Protein AF-A0A6H0SK69-F1 (afdb_monomer)

pLDDT: mean 85.46, std 12.21, range [53.72, 97.19]

Solvent-accessible surface area (backbone atoms only — not comparable to full-atom values): 6928 Å² total; per-residue (Å²): 58,22,26,26,61,57,66,35,79,43,69,40,87,84,80,68,46,77,41,83,37,80,48,98,67,70,80,44,39,30,32,30,91,70,69,77,83,56,57,90,86,52,78,73,81,70,56,66,47,73,42,80,49,95,89,42,62,50,62,27,67,64,66,48,64,25,23,27,42,43,57,44,76,57,55,72,85,43,92,42,38,32,65,59,22,40,53,50,51,51,57,50,52,52,51,51,56,51,52,52,52,53,51,51,52,51,52,55,53,60,71,69,61,72,81,81,82,128

Radius of gyration: 21.08 Å; Cα contacts (8 Å, |Δi|>4): 158; chains: 1; bounding box: 44×43×73 Å

Structure (mmCIF, N/CA/C/O backbone):
data_AF-A0A6H0SK69-F1
#
_entry.id   AF-A0A6H0SK69-F1
#
loop_
_atom_site.group_PDB
_atom_site.id
_atom_site.type_symbol
_atom_site.label_atom_id
_atom_site.label_alt_id
_atom_site.label_comp_id
_atom_site.label_asym_id
_atom_site.label_entity_id
_atom_site.label_seq_id
_atom_site.pdbx_PDB_ins_code
_atom_site.Cartn_x
_atom_site.Cartn_y
_atom_site.Cartn_z
_atom_site.occupancy
_atom_site.B_iso_or_equiv
_atom_site.auth_seq_id
_atom_site.auth_comp_id
_atom_site.auth_asym_id
_atom_site.auth_atom_id
_atom_site.pdbx_PDB_model_num
ATOM 1 N N . MET A 1 1 ? -5.569 3.718 1.756 1.00 86.00 1 MET A N 1
ATOM 2 C CA . MET A 1 1 ? -5.348 3.432 0.313 1.00 86.00 1 MET A CA 1
ATOM 3 C C . MET A 1 1 ? -4.747 2.044 0.131 1.00 86.00 1 MET A C 1
ATOM 5 O O . MET A 1 1 ? -4.284 1.476 1.118 1.00 86.00 1 MET A O 1
ATOM 9 N N . SER A 1 2 ? -4.764 1.514 -1.095 1.00 91.81 2 SER A N 1
ATO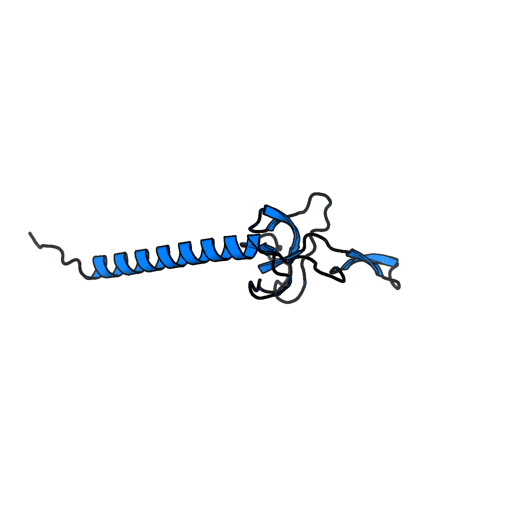M 10 C CA . SER A 1 2 ? -4.113 0.250 -1.472 1.00 91.81 2 SER A CA 1
ATOM 11 C C . SER A 1 2 ? -2.655 0.444 -1.897 1.00 91.81 2 SER A C 1
ATOM 13 O O . SER A 1 2 ? -2.293 1.482 -2.447 1.00 91.81 2 SER A O 1
ATOM 15 N N . ALA A 1 3 ? -1.813 -0.564 -1.681 1.00 94.00 3 ALA A N 1
ATOM 16 C CA . ALA A 1 3 ? -0.391 -0.520 -2.007 1.00 94.00 3 ALA A CA 1
ATOM 17 C C . ALA A 1 3 ? 0.197 -1.894 -2.350 1.00 94.00 3 ALA A C 1
ATOM 19 O O . ALA A 1 3 ? -0.300 -2.925 -1.894 1.00 94.00 3 ALA A O 1
ATOM 20 N N . LEU A 1 4 ? 1.306 -1.891 -3.097 1.00 95.38 4 LEU A N 1
ATOM 21 C CA . LEU A 1 4 ? 2.070 -3.085 -3.467 1.00 95.38 4 LEU A CA 1
ATOM 22 C C . LEU A 1 4 ? 3.521 -2.995 -2.985 1.00 95.38 4 LEU A C 1
ATOM 24 O O . LEU A 1 4 ? 4.136 -1.925 -2.927 1.00 95.38 4 LEU A O 1
ATOM 28 N N . LYS A 1 5 ? 4.106 -4.159 -2.693 1.00 95.25 5 LYS A N 1
ATOM 29 C CA . LYS A 1 5 ? 5.500 -4.285 -2.230 1.00 95.25 5 LYS A CA 1
ATOM 30 C C . LYS A 1 5 ? 6.541 -4.020 -3.317 1.00 95.25 5 LYS A C 1
ATOM 32 O O . LYS A 1 5 ? 7.684 -3.709 -2.995 1.00 95.25 5 LYS A O 1
ATOM 37 N N . ARG A 1 6 ? 6.169 -4.174 -4.589 1.00 94.38 6 ARG A N 1
ATOM 38 C CA . ARG A 1 6 ? 7.071 -4.059 -5.741 1.00 94.38 6 ARG A CA 1
ATOM 39 C C . ARG A 1 6 ? 6.346 -3.510 -6.964 1.00 94.38 6 ARG A C 1
ATOM 41 O O . ARG A 1 6 ? 5.131 -3.645 -7.072 1.00 94.38 6 ARG A O 1
ATOM 48 N N . PHE A 1 7 ? 7.123 -2.961 -7.887 1.00 94.62 7 PHE A N 1
ATOM 49 C CA . PHE A 1 7 ? 6.735 -2.718 -9.273 1.00 94.62 7 PHE A CA 1
ATOM 50 C C . PHE A 1 7 ? 7.624 -3.545 -10.202 1.00 94.62 7 PHE A C 1
ATOM 52 O O . PHE A 1 7 ? 8.612 -4.141 -9.766 1.00 94.62 7 PHE A O 1
ATOM 59 N N . GLU A 1 8 ? 7.272 -3.585 -11.480 1.00 94.94 8 GLU A N 1
ATOM 60 C CA . GLU A 1 8 ? 8.078 -4.201 -12.530 1.00 94.94 8 GLU A CA 1
ATOM 61 C C . GLU A 1 8 ? 8.630 -3.120 -13.453 1.00 94.94 8 GLU A C 1
ATOM 63 O O . GLU A 1 8 ? 7.950 -2.141 -13.748 1.00 94.94 8 GLU A O 1
ATOM 68 N N . LEU A 1 9 ? 9.867 -3.287 -13.916 1.00 94.19 9 LEU A N 1
ATOM 69 C CA . LEU A 1 9 ? 10.433 -2.414 -14.935 1.00 94.19 9 LEU A CA 1
ATOM 70 C C . LEU A 1 9 ? 10.127 -3.000 -16.308 1.00 94.19 9 LEU A C 1
ATOM 72 O O . LEU A 1 9 ? 10.480 -4.143 -16.602 1.00 94.19 9 LEU A O 1
ATOM 76 N N . ARG A 1 10 ? 9.497 -2.201 -17.166 1.00 93.62 10 ARG A N 1
ATOM 77 C CA . ARG A 1 10 ? 9.318 -2.524 -18.581 1.00 93.62 10 ARG A CA 1
ATOM 78 C C . ARG A 1 10 ? 10.079 -1.542 -19.443 1.00 93.62 10 ARG A C 1
ATOM 80 O O . ARG A 1 10 ? 10.080 -0.343 -19.183 1.00 93.62 10 ARG A O 1
ATOM 87 N N . ARG A 1 11 ? 10.712 -2.070 -20.486 1.00 93.94 11 ARG A N 1
ATOM 88 C CA . ARG A 1 11 ? 11.368 -1.254 -21.496 1.00 93.94 11 ARG A CA 1
ATOM 89 C C . ARG A 1 11 ? 10.332 -0.793 -22.512 1.00 93.94 11 ARG A C 1
ATOM 91 O O . ARG A 1 11 ? 9.670 -1.625 -23.129 1.00 93.94 11 ARG A O 1
ATOM 98 N N . ASP A 1 12 ? 10.206 0.515 -22.674 1.00 91.88 12 ASP A N 1
ATOM 99 C CA . ASP A 1 12 ? 9.481 1.104 -23.790 1.00 91.88 12 ASP A CA 1
ATOM 100 C C . ASP A 1 12 ? 10.263 0.823 -25.081 1.00 91.88 12 ASP A C 1
ATOM 102 O O . ASP A 1 12 ? 11.451 1.134 -25.188 1.00 91.88 12 ASP A O 1
ATOM 106 N N . LEU A 1 13 ? 9.603 0.188 -26.048 1.00 92.06 13 LEU A N 1
ATOM 107 C CA . LEU A 1 13 ? 10.210 -0.213 -27.315 1.00 92.06 13 LEU A CA 1
ATOM 108 C C . LEU A 1 13 ? 10.430 0.972 -28.267 1.00 92.06 13 LEU A C 1
ATOM 110 O O . LEU A 1 13 ? 11.253 0.861 -29.170 1.00 92.06 13 LEU A O 1
ATOM 114 N N . VAL A 1 14 ? 9.730 2.092 -28.060 1.00 93.19 14 VAL A N 1
ATOM 115 C CA . VAL A 1 14 ? 9.858 3.308 -28.874 1.00 93.19 14 VAL A CA 1
ATOM 116 C C . VAL A 1 14 ? 10.999 4.175 -28.355 1.00 93.19 14 VAL A C 1
ATOM 118 O O . VAL A 1 14 ? 11.890 4.553 -29.110 1.00 93.19 14 VAL A O 1
ATOM 121 N N . THR A 1 15 ? 11.001 4.484 -27.056 1.00 91.50 15 THR A N 1
ATOM 122 C CA . THR A 1 15 ? 12.009 5.380 -26.463 1.00 91.50 15 THR A CA 1
ATOM 123 C C . THR A 1 15 ? 13.246 4.650 -25.940 1.00 91.50 15 THR A C 1
ATOM 125 O O . THR A 1 15 ? 14.252 5.282 -25.620 1.00 91.50 15 THR A O 1
ATOM 128 N N . GLY A 1 16 ? 13.185 3.321 -25.809 1.00 92.12 16 GLY A N 1
ATOM 129 C CA . GLY A 1 16 ? 14.246 2.487 -25.246 1.00 92.12 16 GLY A CA 1
ATOM 130 C C . GLY A 1 16 ? 14.425 2.617 -23.729 1.00 92.12 16 GLY A C 1
ATOM 131 O O . GLY A 1 16 ? 15.275 1.907 -23.179 1.00 92.12 16 GLY A O 1
ATOM 132 N N . LYS A 1 17 ? 13.659 3.495 -23.064 1.00 93.00 17 LYS A N 1
ATOM 133 C CA . LYS A 1 17 ? 13.743 3.794 -21.628 1.00 93.00 17 LYS A CA 1
ATOM 134 C C . LYS A 1 17 ? 13.022 2.740 -20.789 1.00 93.00 17 LYS A C 1
ATOM 136 O O . LYS A 1 17 ? 12.092 2.083 -21.249 1.00 93.00 17 LYS A O 1
ATOM 141 N N . TRP A 1 18 ? 13.460 2.582 -19.544 1.00 92.44 18 TRP A N 1
ATOM 142 C CA . TRP A 1 18 ? 12.795 1.725 -18.565 1.00 92.44 18 TRP A CA 1
ATOM 143 C C . TRP A 1 18 ? 11.778 2.534 -17.769 1.00 92.44 18 TRP A C 1
ATOM 145 O O . TRP A 1 18 ? 12.112 3.601 -17.259 1.00 92.44 18 TRP A O 1
ATOM 155 N N . HIS A 1 19 ? 10.564 2.005 -17.650 1.00 92.31 19 HIS A N 1
ATOM 156 C CA . HIS A 1 19 ? 9.475 2.614 -16.900 1.00 92.31 19 HIS A CA 1
ATOM 157 C C . HIS A 1 19 ? 8.942 1.646 -15.842 1.00 92.31 19 HIS A C 1
ATOM 159 O O . HIS A 1 19 ? 8.808 0.446 -16.124 1.00 92.31 19 HIS A O 1
ATOM 165 N N . PRO A 1 20 ? 8.626 2.138 -14.632 1.00 93.94 20 PRO A N 1
ATOM 166 C CA . PRO A 1 20 ? 7.943 1.337 -13.636 1.00 93.94 20 PRO A CA 1
ATOM 167 C C . PRO A 1 20 ? 6.507 1.056 -14.090 1.00 93.94 20 PRO A C 1
ATOM 169 O O . PRO A 1 20 ? 5.818 1.902 -14.656 1.00 93.94 20 PRO A O 1
ATOM 172 N N . THR A 1 21 ? 6.060 -0.167 -13.850 1.00 94.19 21 THR A N 1
ATOM 173 C CA . THR A 1 21 ? 4.735 -0.667 -14.208 1.00 94.19 21 THR A CA 1
ATOM 174 C C . THR A 1 21 ? 4.192 -1.528 -13.080 1.00 94.19 21 THR A C 1
ATOM 176 O O . THR A 1 21 ? 4.946 -2.074 -12.267 1.00 94.19 21 THR A O 1
ATOM 179 N N . LEU A 1 22 ? 2.868 -1.641 -13.003 1.00 93.38 22 LEU A N 1
ATOM 180 C CA . LEU A 1 22 ? 2.247 -2.544 -12.044 1.00 93.38 22 LEU A CA 1
ATOM 181 C C . LEU A 1 22 ? 2.635 -3.999 -12.361 1.00 93.38 22 LEU A C 1
ATOM 183 O O . LEU A 1 22 ? 2.672 -4.370 -13.538 1.00 93.38 22 LEU A O 1
ATOM 187 N N . PRO A 1 23 ? 2.904 -4.831 -11.341 1.00 92.06 23 PRO A N 1
ATOM 188 C CA . PRO A 1 23 ? 3.107 -6.259 -11.542 1.00 92.06 23 PRO A CA 1
ATOM 189 C C . PRO A 1 23 ? 1.885 -6.912 -12.195 1.00 92.06 23 PRO A C 1
ATOM 191 O O . PRO A 1 23 ? 0.755 -6.515 -11.922 1.00 92.06 23 PRO A O 1
ATOM 194 N N . LYS A 1 24 ? 2.091 -7.959 -13.003 1.00 88.62 24 LYS A N 1
ATOM 195 C CA . LYS A 1 24 ? 0.974 -8.724 -13.599 1.00 88.62 24 LYS A CA 1
ATOM 196 C C . LYS A 1 24 ? 0.073 -9.402 -12.563 1.00 88.62 24 LYS A C 1
ATOM 198 O O . LYS A 1 24 ? -1.106 -9.605 -12.823 1.00 88.62 24 LYS A O 1
ATOM 203 N N . ASP A 1 25 ? 0.651 -9.769 -11.425 1.00 88.50 25 ASP A N 1
ATOM 204 C CA . ASP A 1 25 ? -0.050 -10.323 -10.273 1.00 88.50 25 ASP A CA 1
ATOM 205 C C . ASP A 1 25 ? 0.378 -9.554 -9.024 1.00 88.50 25 ASP A C 1
ATOM 207 O O . ASP A 1 25 ? 1.571 -9.433 -8.719 1.00 88.50 25 ASP A O 1
ATOM 211 N N . PHE A 1 26 ? -0.609 -9.007 -8.322 1.00 86.81 26 PHE A N 1
ATOM 212 C CA . PHE A 1 26 ? -0.403 -8.163 -7.155 1.00 86.81 26 PHE A CA 1
ATOM 213 C C . PHE A 1 26 ? -0.008 -8.970 -5.915 1.00 86.81 26 PHE A C 1
ATOM 215 O O . PHE A 1 26 ? 0.554 -8.375 -4.995 1.00 86.81 26 PHE A O 1
ATOM 222 N N . GLN A 1 27 ? -0.205 -10.299 -5.914 1.00 86.69 27 GLN A N 1
ATOM 223 C CA . GLN A 1 27 ? 0.045 -11.232 -4.804 1.00 86.69 27 GLN A CA 1
ATOM 224 C C . GLN A 1 27 ? -0.706 -10.869 -3.515 1.00 86.69 27 GLN A C 1
ATOM 226 O O . GLN A 1 27 ? -1.654 -11.543 -3.128 1.00 86.69 27 GLN A O 1
ATOM 231 N N . SER A 1 28 ? -0.272 -9.807 -2.836 1.00 93.44 28 SER A N 1
ATOM 232 C CA . SER A 1 28 ? -0.897 -9.262 -1.637 1.00 93.44 28 SER A CA 1
ATOM 233 C C . SER A 1 28 ? -0.965 -7.741 -1.729 1.00 93.44 28 SER A C 1
ATOM 235 O O . SER A 1 28 ? 0.057 -7.052 -1.800 1.00 93.44 28 SER A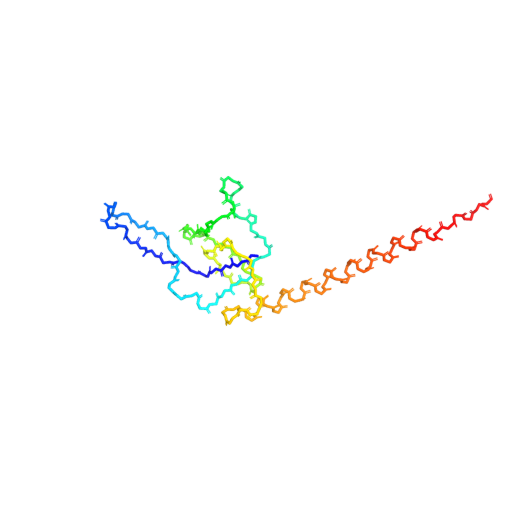 O 1
ATOM 237 N N . VAL A 1 29 ? -2.186 -7.223 -1.690 1.00 96.31 29 VAL A N 1
ATOM 238 C CA . VAL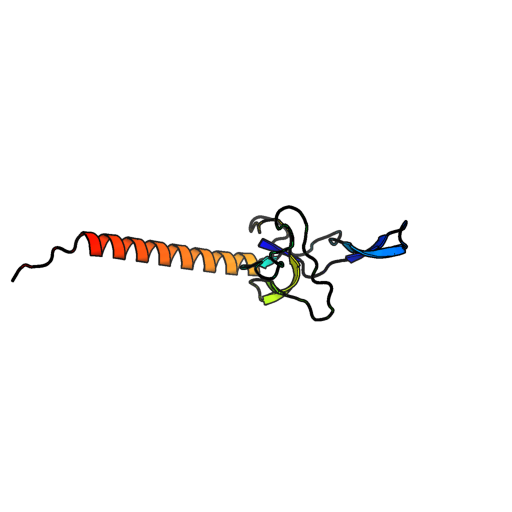 A 1 29 ? -2.496 -5.799 -1.623 1.00 96.31 29 VAL A CA 1
ATOM 239 C C . VAL A 1 29 ? -2.489 -5.371 -0.162 1.00 96.31 29 VAL A C 1
ATOM 241 O O . VAL A 1 29 ? -3.090 -6.010 0.699 1.00 96.31 29 VAL A O 1
ATOM 244 N N . HIS A 1 30 ? -1.797 -4.280 0.133 1.00 96.50 30 HIS A N 1
ATOM 245 C CA . HIS A 1 30 ? -1.614 -3.779 1.488 1.00 96.50 30 HIS A CA 1
ATOM 246 C C . HIS A 1 30 ? -2.380 -2.478 1.727 1.00 96.50 30 HIS A C 1
ATOM 248 O O . HIS A 1 30 ? -2.497 -1.645 0.831 1.00 96.50 30 HIS A O 1
ATOM 254 N N . ALA A 1 31 ? -2.855 -2.282 2.957 1.00 94.69 31 ALA A N 1
ATOM 255 C CA . ALA A 1 31 ? -3.459 -1.027 3.384 1.00 94.69 31 ALA A CA 1
ATOM 256 C C . ALA A 1 31 ? -2.386 -0.037 3.853 1.00 94.69 31 ALA A C 1
ATOM 258 O O . ALA A 1 31 ? -1.475 -0.406 4.596 1.00 94.69 31 ALA A O 1
ATOM 259 N N . VAL A 1 32 ? -2.536 1.226 3.467 1.00 90.19 32 VAL A N 1
ATOM 260 C CA . VAL A 1 32 ? -1.746 2.371 3.947 1.00 90.19 32 VAL A CA 1
ATOM 261 C C . VAL A 1 32 ? -2.687 3.426 4.525 1.00 90.19 32 VAL A C 1
ATOM 263 O O . VAL A 1 32 ? -3.671 3.789 3.868 1.00 90.19 32 VAL A O 1
ATOM 266 N N . GLU A 1 33 ? -2.395 3.877 5.750 1.00 76.44 33 GLU A N 1
ATOM 267 C CA . GLU A 1 33 ? -3.194 4.857 6.509 1.00 76.44 33 GLU A CA 1
ATOM 268 C C . GLU A 1 33 ? -3.106 6.251 5.894 1.00 76.44 33 GLU A C 1
ATOM 270 O O . GLU A 1 33 ? -4.117 6.929 5.733 1.00 76.44 33 GLU A O 1
ATOM 275 N N . ASP A 1 34 ? -1.901 6.637 5.479 1.00 66.00 34 ASP A N 1
ATOM 276 C CA . ASP A 1 34 ? -1.630 7.973 4.988 1.00 66.00 34 ASP A CA 1
ATOM 277 C C . ASP A 1 34 ? -0.817 7.912 3.694 1.00 66.00 34 ASP A C 1
ATOM 279 O O . ASP A 1 34 ? 0.300 7.395 3.638 1.00 66.00 34 ASP A O 1
ATOM 283 N N . ALA A 1 35 ? -1.402 8.442 2.624 1.00 58.00 35 ALA A N 1
ATOM 284 C CA . ALA A 1 35 ? -0.703 8.665 1.367 1.00 58.00 35 ALA A CA 1
ATOM 285 C C . ALA A 1 35 ? -0.096 10.074 1.306 1.00 58.00 35 ALA A C 1
ATOM 287 O O . ALA A 1 35 ? 0.144 10.599 0.220 1.00 58.00 35 ALA A O 1
ATOM 288 N N . SER A 1 36 ? 0.160 10.706 2.457 1.00 54.25 36 SER A N 1
ATOM 289 C CA . SER A 1 36 ? 0.891 11.974 2.573 1.00 54.25 36 SER A CA 1
ATOM 290 C C . SER A 1 36 ? 2.255 11.964 1.880 1.00 54.25 36 SER A C 1
ATOM 292 O O . SER A 1 36 ? 2.732 13.026 1.488 1.00 54.25 36 SER A O 1
ATOM 294 N N . TYR A 1 37 ? 2.837 10.781 1.655 1.00 55.69 37 TYR A N 1
ATOM 295 C CA . TYR A 1 37 ? 4.046 10.587 0.850 1.00 55.69 37 TYR A CA 1
ATOM 296 C C . TYR A 1 37 ? 3.860 10.804 -0.657 1.00 55.69 37 TYR A C 1
ATOM 298 O O . TYR A 1 37 ? 4.857 10.959 -1.356 1.00 55.69 37 TYR A O 1
ATOM 306 N N . ILE A 1 38 ? 2.628 10.836 -1.178 1.00 59.25 38 ILE A N 1
ATOM 307 C CA . ILE A 1 38 ? 2.382 11.266 -2.558 1.00 59.25 38 ILE A CA 1
ATOM 308 C C . ILE A 1 38 ? 2.573 12.789 -2.583 1.00 59.25 38 ILE A C 1
ATOM 310 O O . ILE A 1 38 ? 1.792 13.500 -1.930 1.00 59.25 38 ILE A O 1
ATOM 314 N N . PRO A 1 39 ? 3.583 13.311 -3.312 1.00 56.41 39 PRO A N 1
ATOM 315 C CA . PRO A 1 39 ? 3.818 14.745 -3.404 1.00 56.41 39 PRO A CA 1
ATOM 316 C C . PRO A 1 39 ? 2.522 15.458 -3.786 1.00 56.41 39 PRO A C 1
ATOM 318 O O . PRO A 1 39 ? 1.860 15.057 -4.740 1.00 56.41 39 PRO A O 1
ATOM 321 N N . ARG A 1 40 ? 2.152 16.526 -3.064 1.00 54.81 40 ARG A N 1
ATOM 322 C CA . ARG A 1 40 ? 0.912 17.290 -3.330 1.00 54.81 40 ARG A CA 1
ATOM 323 C C . ARG A 1 40 ? 0.825 17.832 -4.765 1.00 54.81 40 ARG A C 1
ATOM 325 O O . ARG A 1 40 ? -0.259 18.188 -5.203 1.00 54.81 40 ARG A O 1
ATOM 332 N N . SER A 1 41 ? 1.960 17.916 -5.461 1.00 53.72 41 SER A N 1
ATOM 333 C CA . SER A 1 41 ? 2.083 18.340 -6.856 1.00 53.72 41 SER A CA 1
ATOM 334 C C . SER A 1 41 ? 1.688 17.274 -7.879 1.00 53.72 41 SER A C 1
ATOM 336 O O . SER A 1 41 ? 1.516 17.613 -9.046 1.00 53.72 41 SER A O 1
ATOM 338 N N . LYS A 1 42 ? 1.561 16.001 -7.483 1.00 54.91 42 LYS A N 1
ATOM 339 C CA . LYS A 1 42 ? 1.051 14.946 -8.358 1.00 54.91 42 LYS A CA 1
ATOM 340 C C . LYS A 1 42 ? -0.444 14.805 -8.124 1.00 54.91 42 LYS A C 1
ATOM 342 O O . LYS A 1 42 ? -0.883 14.580 -6.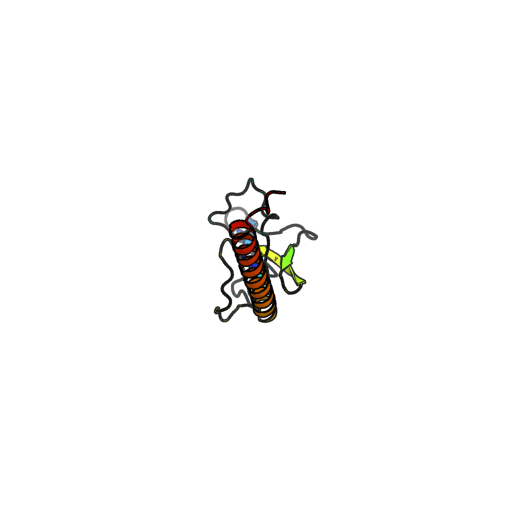995 1.00 54.91 42 LYS A O 1
ATOM 347 N N . ASP A 1 43 ? -1.204 14.982 -9.198 1.00 54.88 43 ASP A N 1
ATOM 348 C CA . ASP A 1 43 ? -2.645 14.790 -9.210 1.00 54.88 43 ASP A CA 1
ATOM 349 C C . ASP A 1 43 ? -2.962 13.393 -8.657 1.00 54.88 43 ASP A C 1
ATOM 351 O O . ASP A 1 43 ? -2.552 12.371 -9.206 1.00 54.88 43 ASP A O 1
ATOM 355 N N . ARG A 1 44 ? -3.619 13.353 -7.495 1.00 54.03 44 ARG A N 1
ATOM 356 C CA . ARG A 1 44 ? -3.904 12.119 -6.744 1.00 54.03 44 ARG A CA 1
ATOM 357 C C . ARG A 1 44 ? -4.974 11.259 -7.419 1.00 54.03 44 ARG A C 1
ATOM 359 O O . ARG A 1 44 ? -5.346 10.225 -6.872 1.00 54.03 44 ARG A O 1
ATOM 366 N N . SER A 1 45 ? -5.541 11.733 -8.525 1.00 56.44 45 SER A N 1
ATOM 367 C CA . SER A 1 45 ? -6.877 11.335 -8.947 1.00 56.44 45 SER A CA 1
ATOM 368 C C . SER A 1 45 ? -6.939 10.145 -9.900 1.00 56.44 45 SER A C 1
ATOM 370 O O . SER A 1 45 ? -8.048 9.662 -10.123 1.00 56.44 45 SER A O 1
ATOM 372 N N . GLN A 1 46 ? -5.824 9.649 -10.454 1.00 66.00 46 GLN A N 1
ATOM 373 C CA . GLN A 1 46 ? -5.899 8.581 -11.467 1.00 66.00 46 GLN A CA 1
ATOM 374 C C . GLN A 1 46 ? -4.755 7.549 -11.424 1.00 66.00 46 GLN A C 1
ATOM 376 O O . GLN A 1 46 ? -5.026 6.360 -11.584 1.00 66.00 46 GLN A O 1
ATOM 381 N N . ASP A 1 47 ? -3.500 7.951 -11.181 1.00 81.81 47 ASP A N 1
ATOM 382 C CA . ASP A 1 47 ? -2.352 7.074 -11.461 1.00 81.81 47 ASP A CA 1
ATOM 383 C C . ASP A 1 47 ? -1.667 6.479 -10.217 1.00 81.81 47 ASP A C 1
ATOM 385 O O . ASP A 1 47 ? -1.513 7.157 -9.195 1.00 81.81 47 ASP A O 1
ATOM 389 N N . PRO A 1 48 ? -1.177 5.223 -10.291 1.00 88.56 48 PRO A N 1
ATOM 390 C CA . PRO A 1 48 ? -0.297 4.663 -9.275 1.00 88.56 48 PRO A CA 1
ATOM 391 C C . PRO A 1 48 ? 0.974 5.497 -9.084 1.00 88.56 48 PRO A C 1
ATOM 393 O O . PRO A 1 48 ? 1.621 5.919 -10.043 1.00 88.56 48 PRO A O 1
ATOM 396 N N . TYR A 1 49 ? 1.386 5.666 -7.832 1.00 89.00 49 TYR A N 1
ATOM 397 C CA . TYR A 1 49 ? 2.637 6.322 -7.482 1.00 89.00 49 TYR A CA 1
ATOM 398 C C . TYR A 1 49 ? 3.730 5.289 -7.201 1.00 89.00 49 TYR A C 1
ATOM 400 O O . TYR A 1 49 ? 3.585 4.445 -6.312 1.00 89.00 49 TYR A O 1
ATOM 408 N N . PHE A 1 50 ? 4.829 5.372 -7.950 1.00 91.44 50 PHE A N 1
ATOM 409 C CA . PHE A 1 50 ? 5.976 4.474 -7.849 1.00 91.44 50 PHE A CA 1
ATOM 410 C C . PHE A 1 50 ? 7.106 5.123 -7.044 1.00 91.44 50 PHE A C 1
ATOM 412 O O . PHE A 1 50 ? 7.524 6.239 -7.336 1.00 91.44 50 PHE A O 1
ATOM 419 N N . LEU A 1 51 ? 7.598 4.401 -6.038 1.00 90.38 51 LEU A N 1
ATOM 420 C CA . LEU A 1 51 ? 8.728 4.787 -5.190 1.00 90.38 51 LEU A CA 1
ATOM 421 C C . LEU A 1 51 ? 10.007 4.199 -5.804 1.00 90.38 51 LEU A C 1
ATOM 423 O O . LEU A 1 51 ? 10.451 3.105 -5.439 1.00 90.38 51 LEU A O 1
ATOM 427 N N . GLU A 1 52 ? 10.529 4.876 -6.823 1.00 90.12 52 GLU A N 1
ATOM 428 C CA . GLU A 1 52 ? 11.570 4.360 -7.721 1.00 90.12 52 GLU A CA 1
ATOM 429 C C . GLU A 1 52 ? 12.971 4.372 -7.096 1.00 90.12 52 GLU A C 1
ATOM 431 O O . GLU A 1 52 ? 13.821 3.559 -7.469 1.00 90.12 52 GLU A O 1
ATOM 436 N N . GLY A 1 53 ? 13.223 5.249 -6.119 1.00 87.44 53 GLY A N 1
ATOM 437 C CA . GLY A 1 53 ? 14.525 5.332 -5.465 1.00 87.44 53 GLY A CA 1
ATOM 438 C C . GLY A 1 53 ? 14.902 4.032 -4.731 1.00 87.44 53 GLY A C 1
ATOM 439 O O . GLY A 1 53 ? 14.039 3.370 -4.142 1.00 87.44 53 GLY A O 1
ATOM 440 N N . PRO A 1 54 ? 16.196 3.658 -4.672 1.00 85.94 54 PRO A N 1
ATOM 441 C CA . PRO A 1 54 ? 16.636 2.422 -4.014 1.00 85.94 54 PRO A CA 1
ATOM 442 C C . PRO A 1 54 ? 16.204 2.370 -2.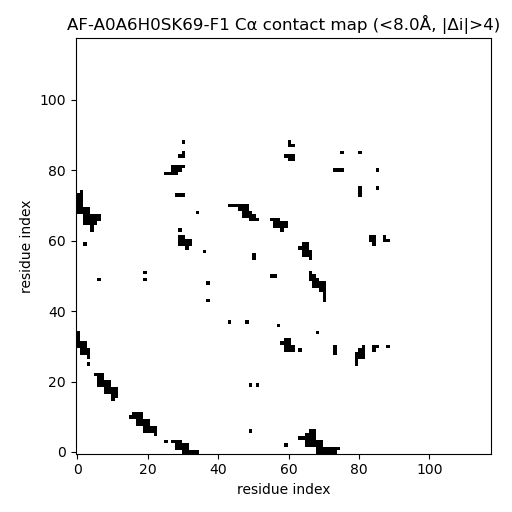539 1.00 85.94 54 PRO A C 1
ATOM 444 O O . PRO A 1 54 ? 15.674 1.357 -2.080 1.00 85.94 54 PRO A O 1
ATOM 447 N N . ASN A 1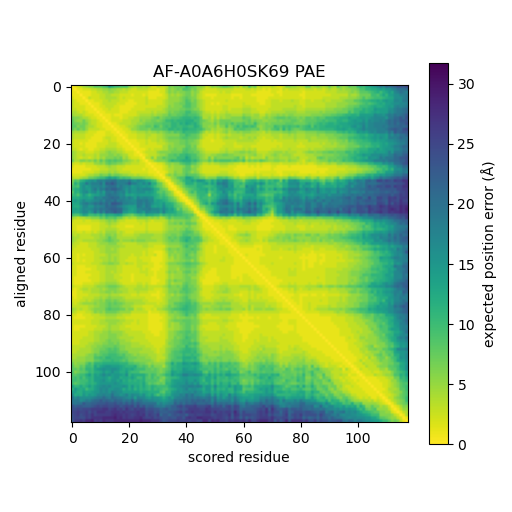 55 ? 16.306 3.505 -1.843 1.00 87.88 55 ASN A N 1
ATOM 448 C CA . ASN A 1 55 ? 15.903 3.669 -0.443 1.00 87.88 55 ASN A CA 1
ATOM 449 C C . ASN A 1 55 ? 14.519 4.312 -0.272 1.00 87.88 55 ASN A C 1
ATOM 451 O O . ASN A 1 55 ? 14.115 4.599 0.849 1.00 87.88 55 ASN A O 1
ATOM 455 N N . GLU A 1 56 ? 13.788 4.535 -1.363 1.00 88.81 56 GLU A N 1
ATOM 456 C CA . GLU A 1 56 ? 12.457 5.130 -1.321 1.00 88.81 56 GLU A CA 1
ATOM 457 C C . GLU A 1 56 ? 11.426 4.029 -1.061 1.00 88.81 56 GLU A C 1
ATOM 459 O O . GLU A 1 56 ? 11.229 3.138 -1.884 1.00 88.81 56 GLU A O 1
ATOM 464 N N . TYR A 1 57 ? 10.810 4.019 0.113 1.00 90.56 57 TYR A N 1
ATOM 465 C CA . TYR A 1 57 ? 9.733 3.093 0.452 1.00 90.56 57 TYR A CA 1
ATOM 466 C C . TYR A 1 57 ? 8.825 3.740 1.492 1.00 90.56 57 TYR A C 1
ATOM 468 O O . TYR A 1 57 ? 9.226 4.655 2.207 1.00 90.56 57 TYR A O 1
ATOM 476 N N . SER A 1 58 ? 7.606 3.229 1.596 1.00 90.12 58 SER A N 1
ATOM 477 C CA . SER A 1 58 ? 6.694 3.550 2.694 1.00 90.12 58 SER A CA 1
ATOM 478 C C . SER A 1 58 ? 6.296 2.261 3.415 1.00 90.12 58 SER A C 1
ATOM 480 O O . SER A 1 58 ? 6.755 1.171 3.054 1.00 90.12 58 SER A O 1
ATOM 482 N N . PHE A 1 59 ? 5.483 2.373 4.456 1.00 92.19 59 PHE A N 1
ATOM 483 C CA . PHE A 1 59 ? 5.049 1.248 5.268 1.00 92.19 59 PHE A CA 1
ATOM 484 C C . PHE A 1 59 ? 3.542 1.058 5.191 1.00 92.19 59 PHE A C 1
ATOM 486 O O . PHE A 1 59 ? 2.770 1.984 5.413 1.00 92.19 59 PHE A O 1
ATOM 493 N N . ALA A 1 60 ? 3.138 -0.177 4.917 1.00 94.44 60 ALA A N 1
ATOM 494 C CA . ALA A 1 60 ? 1.771 -0.627 5.119 1.00 94.44 60 ALA A CA 1
ATOM 495 C C . ALA A 1 60 ? 1.420 -0.714 6.610 1.00 94.44 60 ALA A C 1
ATOM 497 O O . ALA A 1 60 ? 2.311 -0.844 7.450 1.00 94.44 60 ALA A O 1
ATOM 498 N N . LEU A 1 61 ? 0.123 -0.790 6.924 1.00 94.19 61 LEU A N 1
ATOM 499 C CA . LEU A 1 61 ? -0.379 -1.019 8.287 1.00 94.19 61 LEU A CA 1
ATOM 500 C C . LEU A 1 61 ? 0.242 -2.257 8.948 1.00 94.19 61 LEU A C 1
ATOM 502 O O . LEU A 1 61 ? 0.540 -2.253 10.134 1.00 94.19 61 LEU A O 1
ATOM 506 N N . CYS A 1 62 ? 0.502 -3.312 8.173 1.00 95.25 62 CYS A N 1
ATOM 507 C CA . CYS A 1 62 ? 1.130 -4.530 8.690 1.00 95.25 62 CYS A CA 1
ATOM 508 C C . CYS A 1 62 ? 2.659 -4.419 8.879 1.00 95.25 62 CYS A C 1
ATOM 510 O O . CYS A 1 62 ? 3.308 -5.429 9.157 1.00 95.25 62 CYS A O 1
ATOM 512 N N . GLY A 1 63 ? 3.255 -3.247 8.633 1.00 94.31 63 GLY A N 1
ATOM 513 C CA . GLY A 1 63 ? 4.700 -2.999 8.682 1.00 94.31 63 GLY A CA 1
ATOM 514 C C . GLY A 1 63 ? 5.477 -3.422 7.428 1.00 94.31 63 GLY A C 1
ATOM 515 O O . GLY A 1 63 ? 6.706 -3.356 7.411 1.00 94.31 63 GLY A O 1
ATOM 516 N N . ALA A 1 64 ? 4.802 -3.866 6.363 1.00 94.69 64 ALA A N 1
ATOM 517 C CA . ALA A 1 64 ? 5.479 -4.238 5.121 1.00 94.69 64 ALA A CA 1
ATOM 518 C C . ALA A 1 64 ? 6.007 -2.997 4.387 1.00 94.69 64 ALA A C 1
ATOM 520 O O . ALA A 1 64 ? 5.294 -2.002 4.262 1.00 94.69 64 ALA A O 1
ATOM 521 N N . LYS A 1 65 ? 7.229 -3.081 3.845 1.00 94.00 65 LYS A N 1
ATOM 522 C CA . LYS A 1 65 ? 7.769 -2.059 2.938 1.00 94.00 65 LYS A CA 1
ATOM 523 C C . LYS A 1 65 ? 7.017 -2.099 1.610 1.00 94.00 65 LYS A C 1
ATOM 525 O O . LYS A 1 65 ? 6.956 -3.152 0.973 1.00 94.00 65 LYS A O 1
ATOM 530 N N . ILE A 1 66 ? 6.481 -0.957 1.195 1.00 93.81 66 ILE A N 1
ATOM 531 C CA . ILE A 1 66 ? 5.765 -0.784 -0.069 1.00 93.81 66 ILE A CA 1
ATOM 532 C C . ILE A 1 66 ? 6.553 0.098 -1.034 1.00 93.81 66 ILE A C 1
ATOM 534 O O . ILE A 1 66 ? 7.280 1.002 -0.619 1.00 93.81 66 ILE A O 1
ATOM 538 N N . LYS A 1 67 ? 6.403 -0.196 -2.327 1.00 93.56 67 LYS A N 1
ATOM 539 C CA . LYS A 1 67 ? 7.060 0.494 -3.450 1.00 93.56 67 LYS A CA 1
ATOM 540 C C . LYS A 1 67 ? 6.066 1.119 -4.426 1.00 93.56 67 LYS A C 1
ATOM 542 O O . LYS A 1 67 ? 6.472 1.875 -5.301 1.00 93.56 67 LYS A O 1
ATOM 547 N N . VAL A 1 68 ? 4.782 0.794 -4.288 1.00 92.88 68 VAL A N 1
ATOM 548 C CA . VAL A 1 68 ? 3.711 1.343 -5.117 1.00 92.88 68 VAL A CA 1
ATOM 549 C C . VAL A 1 68 ? 2.543 1.713 -4.226 1.00 92.88 68 VAL A C 1
ATOM 551 O O . VAL A 1 68 ? 2.083 0.877 -3.447 1.00 92.88 68 VAL A O 1
ATOM 554 N N . VAL A 1 69 ? 2.046 2.937 -4.365 1.00 91.56 69 VAL A N 1
ATOM 555 C CA . VAL A 1 69 ? 0.758 3.357 -3.807 1.00 91.56 69 VAL A CA 1
ATOM 556 C C . VAL A 1 69 ? -0.236 3.405 -4.956 1.00 91.56 69 VAL A C 1
ATOM 558 O O . VAL A 1 69 ? -0.008 4.098 -5.944 1.00 91.56 69 VAL A O 1
ATOM 561 N N . LEU A 1 70 ? -1.316 2.637 -4.861 1.00 90.00 70 LEU A N 1
ATOM 562 C CA . LEU A 1 70 ? -2.355 2.617 -5.882 1.00 90.00 70 LEU A CA 1
ATOM 563 C C . LEU A 1 70 ? -3.323 3.784 -5.651 1.00 90.00 70 LEU A C 1
ATOM 565 O O . LEU A 1 70 ? -3.668 4.084 -4.507 1.00 90.00 70 LEU A O 1
ATOM 569 N N . ALA A 1 71 ? -3.828 4.383 -6.730 1.00 84.50 71 ALA A N 1
ATOM 570 C CA . ALA A 1 71 ? -4.878 5.407 -6.691 1.00 84.50 71 ALA A CA 1
ATOM 571 C C . ALA A 1 71 ? -6.279 4.808 -6.439 1.00 84.50 71 ALA A C 1
ATOM 573 O O . ALA A 1 71 ? -7.279 5.254 -6.992 1.00 84.50 71 ALA A O 1
ATOM 574 N N . VAL A 1 72 ? -6.356 3.752 -5.624 1.00 86.06 72 VAL A N 1
ATOM 575 C CA . VAL A 1 72 ? -7.607 3.086 -5.254 1.00 86.06 72 VAL A CA 1
ATOM 576 C C . VAL A 1 72 ? -7.646 2.815 -3.758 1.00 86.06 72 VAL A C 1
ATOM 578 O O . VAL A 1 72 ? -6.623 2.643 -3.082 1.00 86.06 72 VAL A O 1
ATOM 581 N N . GLU A 1 73 ? -8.860 2.774 -3.226 1.00 89.25 73 GLU A N 1
ATOM 582 C CA . GLU A 1 73 ? -9.092 2.441 -1.830 1.00 89.25 73 GLU A CA 1
ATOM 583 C C . GLU A 1 73 ? -8.738 0.983 -1.532 1.00 89.25 73 GLU A C 1
ATOM 585 O O . GLU A 1 73 ? -8.750 0.117 -2.407 1.00 89.25 73 GLU A O 1
ATOM 590 N N . PHE A 1 74 ? -8.398 0.727 -0.270 1.00 92.06 74 PHE A N 1
ATOM 591 C CA . PHE A 1 74 ? -8.161 -0.627 0.210 1.00 92.06 74 PHE A CA 1
ATOM 592 C C . PHE A 1 74 ? -9.484 -1.283 0.563 1.00 92.06 74 PHE A C 1
ATOM 594 O O . PHE A 1 74 ? -10.234 -0.750 1.381 1.00 92.06 74 PHE A O 1
ATOM 601 N N . ARG A 1 75 ? -9.753 -2.441 -0.043 1.00 93.19 75 ARG A N 1
ATOM 602 C CA . ARG A 1 75 ? -10.964 -3.226 0.183 1.00 93.19 75 ARG A CA 1
ATOM 603 C C . ARG A 1 75 ? -10.609 -4.507 0.938 1.00 93.19 75 ARG A C 1
ATOM 605 O O . ARG A 1 75 ? -9.985 -5.394 0.366 1.00 93.19 75 ARG A O 1
ATOM 612 N N . PRO A 1 76 ? -11.021 -4.638 2.210 1.00 92.44 76 PRO A N 1
ATOM 613 C CA . PRO A 1 76 ? -10.710 -5.815 3.023 1.00 92.44 76 PRO A CA 1
ATOM 614 C C . PRO A 1 76 ? -11.315 -7.126 2.516 1.00 92.44 76 PRO A C 1
ATOM 616 O O . PRO A 1 76 ? -10.872 -8.195 2.912 1.00 92.44 76 PRO A O 1
ATOM 619 N N . VAL A 1 77 ? -12.354 -7.029 1.685 1.00 93.06 77 VAL A N 1
ATOM 620 C CA . VAL A 1 77 ? -13.083 -8.172 1.120 1.00 93.06 77 VAL A CA 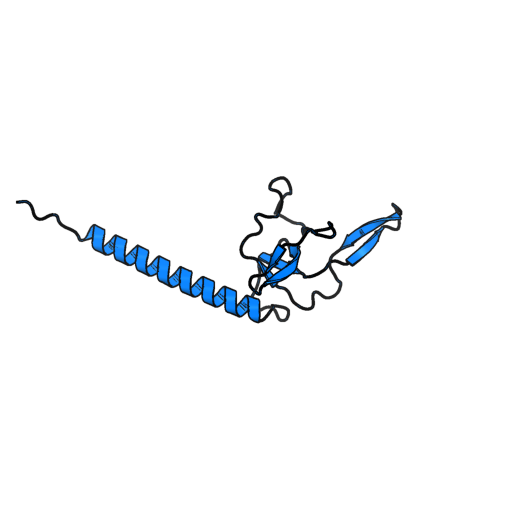1
ATOM 621 C C . VAL A 1 77 ? -12.418 -8.746 -0.131 1.00 93.06 77 VAL A C 1
ATOM 623 O O . VAL A 1 77 ? -12.829 -9.803 -0.602 1.00 93.06 77 VAL A O 1
ATOM 626 N N . ASP A 1 78 ? -11.421 -8.054 -0.686 1.00 92.12 78 ASP A N 1
ATOM 627 C CA . ASP A 1 78 ? -10.740 -8.507 -1.892 1.00 92.12 78 ASP A CA 1
ATOM 628 C C . ASP A 1 78 ? -9.880 -9.737 -1.577 1.00 92.12 78 ASP A C 1
ATOM 630 O O . ASP A 1 78 ? -9.182 -9.793 -0.567 1.00 92.12 78 ASP A O 1
ATOM 634 N N . THR A 1 79 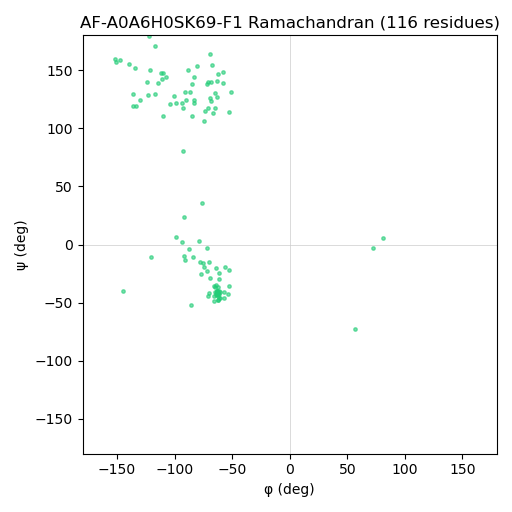? -9.870 -10.717 -2.482 1.00 89.88 79 THR A N 1
ATOM 635 C CA . THR A 1 79 ? -9.140 -11.988 -2.307 1.00 89.88 79 THR A CA 1
ATOM 636 C C . THR A 1 79 ? -7.630 -11.812 -2.160 1.00 89.88 79 THR A C 1
ATOM 638 O O . THR A 1 79 ? -6.961 -12.660 -1.579 1.00 89.88 79 THR A O 1
ATOM 641 N N . GLN A 1 80 ? -7.087 -10.712 -2.680 1.00 94.00 80 GLN A N 1
ATOM 642 C CA . GLN A 1 80 ? -5.670 -10.371 -2.588 1.00 94.00 80 GLN A CA 1
ATOM 643 C C . GLN A 1 80 ? -5.355 -9.466 -1.389 1.00 94.00 80 GLN A C 1
ATOM 645 O O . GLN A 1 80 ? -4.208 -9.050 -1.232 1.00 94.00 80 GLN A O 1
ATOM 650 N N . ALA A 1 81 ? -6.332 -9.112 -0.551 1.00 96.06 81 ALA A N 1
ATOM 651 C CA . ALA A 1 81 ? -6.096 -8.252 0.600 1.00 96.06 81 ALA A CA 1
ATOM 652 C C . ALA A 1 81 ? -5.175 -8.941 1.620 1.00 96.06 81 ALA A C 1
ATOM 654 O O . ALA A 1 81 ? -5.391 -10.077 2.031 1.00 96.06 81 ALA A O 1
ATOM 655 N N . CYS A 1 82 ? -4.137 -8.236 2.069 1.00 97.19 82 CYS A N 1
ATOM 656 C CA . CYS A 1 82 ? -3.254 -8.734 3.114 1.00 97.19 82 CYS A CA 1
ATOM 657 C C . CYS A 1 82 ? -4.026 -8.875 4.433 1.00 97.19 82 CYS A C 1
ATOM 659 O O . CYS A 1 82 ? -4.439 -7.873 5.019 1.00 97.19 82 CYS A O 1
ATOM 661 N N . GLU A 1 83 ? -4.135 -10.102 4.945 1.00 96.50 83 GLU A N 1
ATOM 662 C CA . GLU A 1 83 ? -4.881 -10.429 6.170 1.00 96.50 83 GLU A CA 1
ATOM 663 C C . GLU A 1 83 ? -4.461 -9.577 7.375 1.00 96.50 83 GLU A C 1
ATOM 665 O O . GLU A 1 83 ? -5.301 -9.041 8.094 1.00 96.50 83 GLU A O 1
ATOM 670 N N . ARG A 1 84 ? -3.152 -9.352 7.560 1.00 96.81 84 ARG A N 1
ATOM 671 C CA . ARG A 1 84 ? -2.657 -8.488 8.643 1.00 96.81 84 ARG A CA 1
ATOM 672 C C . ARG A 1 84 ? -3.126 -7.044 8.481 1.00 96.81 84 ARG A C 1
ATOM 674 O O . ARG A 1 84 ? -3.488 -6.412 9.462 1.00 96.81 84 ARG A O 1
ATOM 681 N N . CYS A 1 85 ? -3.143 -6.514 7.258 1.00 96.31 85 CYS A N 1
ATOM 682 C CA . CYS A 1 85 ? -3.688 -5.179 7.008 1.00 96.31 85 CYS A CA 1
ATOM 683 C C . CYS A 1 85 ? -5.195 -5.113 7.275 1.00 96.31 85 CYS A C 1
ATOM 685 O O . CYS A 1 85 ? -5.660 -4.093 7.774 1.00 96.31 85 CYS A O 1
ATOM 687 N N . VAL A 1 86 ? -5.941 -6.183 6.980 1.00 96.50 86 VAL A N 1
ATOM 688 C CA . VAL A 1 86 ? -7.372 -6.282 7.301 1.00 96.50 86 VAL A CA 1
ATOM 689 C C . VAL A 1 86 ? -7.597 -6.218 8.813 1.00 96.50 86 VAL A C 1
ATOM 691 O O . VAL A 1 86 ? -8.421 -5.426 9.270 1.00 96.50 86 VAL A O 1
ATOM 694 N N . MET A 1 87 ? -6.830 -6.986 9.591 1.00 95.75 87 MET A N 1
ATOM 695 C CA . MET A 1 87 ? -6.923 -6.994 11.056 1.00 95.75 87 MET A CA 1
ATOM 696 C C . MET A 1 87 ? -6.578 -5.634 11.671 1.00 95.75 87 MET A C 1
ATOM 698 O O . MET A 1 87 ? -7.336 -5.118 12.492 1.00 95.75 87 MET A O 1
ATOM 702 N N . GLU A 1 88 ? -5.465 -5.026 11.251 1.00 94.75 88 GLU A N 1
ATOM 703 C CA . GLU A 1 88 ? -5.053 -3.711 11.756 1.00 94.75 88 GLU A CA 1
ATOM 704 C C . GLU A 1 88 ? -6.085 -2.633 11.415 1.00 94.75 88 GLU A C 1
ATOM 706 O O . GLU A 1 88 ? -6.445 -1.820 12.267 1.00 94.75 88 GLU A O 1
ATOM 711 N N . LEU A 1 89 ? -6.628 -2.656 10.193 1.00 92.81 89 LEU A N 1
ATOM 712 C CA . LEU A 1 89 ? -7.665 -1.714 9.785 1.00 92.81 89 LEU A CA 1
ATOM 713 C C . LEU A 1 89 ? -8.946 -1.880 10.615 1.00 92.81 89 LEU A C 1
ATOM 715 O O . LEU A 1 89 ? -9.544 -0.883 11.017 1.00 92.81 89 LEU A O 1
ATOM 719 N N . ALA A 1 90 ? -9.352 -3.116 10.917 1.00 93.12 90 ALA A N 1
ATOM 720 C CA . ALA A 1 90 ? -10.494 -3.376 11.791 1.00 93.12 90 ALA A CA 1
ATOM 721 C C . ALA A 1 90 ? -10.267 -2.808 13.205 1.00 93.12 90 ALA A C 1
ATOM 723 O O . ALA A 1 90 ? -11.125 -2.089 13.720 1.00 93.12 90 ALA A O 1
ATOM 724 N N . ALA A 1 91 ? -9.086 -3.035 13.788 1.00 91.94 91 ALA A N 1
ATOM 725 C CA . ALA A 1 91 ? -8.723 -2.504 15.103 1.00 91.94 91 ALA A CA 1
ATOM 726 C C . ALA A 1 91 ? -8.647 -0.966 15.125 1.00 91.94 91 ALA A C 1
ATOM 728 O O . ALA A 1 91 ? -8.964 -0.319 16.126 1.00 91.94 91 ALA A O 1
ATOM 729 N N . ILE A 1 92 ? -8.207 -0.343 14.030 1.00 89.88 92 ILE A N 1
ATOM 730 C CA . ILE A 1 92 ? -8.224 1.115 13.866 1.00 89.88 92 ILE A CA 1
ATOM 731 C C . ILE A 1 92 ? -9.671 1.629 13.825 1.00 89.88 92 ILE A C 1
ATOM 733 O O . ILE A 1 92 ? -10.022 2.540 14.578 1.00 89.88 92 ILE A O 1
ATOM 737 N N . ASN A 1 93 ? -10.530 1.015 13.010 1.00 88.94 93 ASN A N 1
ATOM 738 C CA . ASN A 1 93 ? -11.935 1.408 12.882 1.00 88.94 93 ASN A CA 1
ATOM 739 C C . ASN A 1 93 ? -12.702 1.277 14.207 1.00 88.94 93 ASN A C 1
ATOM 741 O O . ASN A 1 93 ? -13.480 2.164 14.558 1.00 88.94 93 ASN A O 1
ATOM 745 N N . GLU A 1 94 ? -12.452 0.220 14.980 1.00 91.19 94 GLU A N 1
ATOM 746 C CA . GLU A 1 94 ? -13.058 0.029 16.301 1.00 91.19 94 GLU A CA 1
ATOM 747 C C . GLU A 1 94 ? -12.629 1.112 17.306 1.00 91.19 94 GLU A C 1
ATOM 749 O O . GLU A 1 94 ? -13.461 1.671 18.036 1.00 91.19 94 GLU A O 1
ATOM 754 N N . ARG A 1 95 ? -11.341 1.480 17.302 1.00 89.38 95 ARG A N 1
ATOM 755 C CA . ARG A 1 95 ? -10.822 2.586 18.122 1.00 89.38 95 ARG A CA 1
ATOM 756 C C . ARG A 1 95 ? -11.497 3.907 17.760 1.00 89.38 95 ARG A C 1
ATOM 758 O O . ARG A 1 95 ? -11.974 4.608 18.655 1.00 89.38 95 ARG A O 1
ATOM 765 N N . TYR A 1 96 ? -11.629 4.216 16.469 1.00 86.38 96 TYR A N 1
ATOM 766 C CA . TYR A 1 96 ? -12.332 5.418 16.011 1.00 86.38 96 TYR A CA 1
ATOM 767 C C . TYR A 1 96 ? -13.821 5.418 16.389 1.00 86.38 96 TYR A C 1
ATOM 769 O O . TYR A 1 96 ? -14.343 6.435 16.860 1.00 86.38 96 TYR A O 1
ATOM 777 N N . ALA A 1 97 ? -14.507 4.281 16.257 1.00 86.94 97 ALA A N 1
ATOM 778 C CA . ALA A 1 97 ? -15.904 4.138 16.669 1.00 86.94 97 ALA A CA 1
ATOM 779 C C . ALA A 1 97 ? -16.087 4.363 18.182 1.00 86.94 97 ALA A C 1
ATOM 781 O O . ALA A 1 97 ? -17.062 4.970 18.622 1.00 86.94 97 ALA A O 1
ATOM 782 N N . THR A 1 98 ? -15.127 3.925 18.994 1.00 88.50 98 THR A N 1
ATOM 783 C CA . THR A 1 98 ? -15.151 4.144 20.447 1.00 88.50 98 THR A CA 1
ATOM 784 C C . THR A 1 98 ? -14.903 5.612 20.800 1.00 88.50 98 THR A C 1
ATOM 786 O O . THR A 1 98 ? -15.627 6.198 21.607 1.00 88.50 98 THR A O 1
ATOM 789 N N . MET A 1 99 ? -13.916 6.248 20.162 1.00 83.81 99 MET A N 1
ATOM 790 C CA . MET A 1 99 ? -13.603 7.664 20.385 1.00 83.81 99 MET A CA 1
ATOM 791 C C . MET A 1 99 ? -14.772 8.585 20.020 1.00 83.81 99 MET A C 1
ATOM 793 O O . MET A 1 99 ? -15.077 9.518 20.765 1.00 83.81 99 MET A O 1
ATOM 797 N N . THR A 1 100 ? -15.442 8.316 18.900 1.00 85.38 100 THR A N 1
ATOM 798 C CA . THR A 1 100 ? -16.594 9.104 18.434 1.00 85.38 100 THR A CA 1
ATOM 799 C C . THR A 1 100 ? -17.786 8.990 19.382 1.00 85.38 100 THR A C 1
ATOM 801 O O . THR A 1 100 ? -18.332 10.020 19.782 1.00 85.38 100 THR A O 1
ATOM 804 N N . LYS A 1 101 ? -18.115 7.778 19.852 1.00 85.75 101 LYS A N 1
ATOM 805 C CA . LYS A 1 101 ? -19.137 7.563 20.894 1.00 85.75 101 LYS A CA 1
ATOM 806 C C . LYS A 1 101 ? -18.821 8.334 22.180 1.00 85.75 101 LYS A C 1
ATOM 808 O O . LYS A 1 101 ? -19.680 9.039 22.708 1.00 85.75 101 LYS A O 1
ATOM 813 N N . ASN A 1 102 ? -17.574 8.268 22.650 1.00 85.94 102 ASN A N 1
ATOM 814 C CA . ASN A 1 102 ? -17.138 8.989 23.850 1.00 85.94 102 ASN A CA 1
ATOM 815 C C . ASN A 1 102 ? -17.242 10.514 23.682 1.00 85.94 102 ASN A C 1
ATOM 817 O O . ASN A 1 102 ? -17.646 11.222 24.608 1.00 85.94 102 ASN A O 1
ATOM 821 N N . ALA A 1 103 ? -16.891 11.036 22.504 1.00 83.62 103 ALA A N 1
ATOM 822 C CA . ALA A 1 103 ? -17.015 12.457 22.196 1.00 83.62 103 ALA A CA 1
ATOM 823 C C . ALA A 1 103 ? -18.484 12.913 22.179 1.00 83.62 103 ALA A C 1
ATOM 825 O O . ALA A 1 103 ? -18.807 13.972 22.719 1.00 83.62 103 ALA A O 1
ATOM 826 N N . GLU A 1 104 ? -19.383 12.106 21.613 1.00 84.81 104 GLU A N 1
ATOM 827 C CA . GLU A 1 104 ? -20.819 12.384 21.604 1.00 84.81 104 GLU A CA 1
ATOM 828 C C . GLU A 1 104 ? -21.411 12.382 23.022 1.00 84.81 104 GLU A C 1
ATOM 830 O O . GLU A 1 104 ? -22.148 13.299 23.390 1.00 84.81 104 GLU A O 1
ATOM 835 N N . GLN A 1 105 ? -21.033 11.410 23.857 1.00 82.12 105 GLN A N 1
ATOM 836 C CA . GLN A 1 105 ? -21.478 11.339 25.249 1.00 82.12 105 GLN A CA 1
ATOM 837 C C . GLN A 1 105 ? -21.018 12.558 26.060 1.00 82.12 105 GLN A C 1
ATOM 839 O O . GLN A 1 105 ? -21.815 13.146 26.791 1.00 82.12 105 GLN A O 1
ATOM 844 N N . LYS A 1 106 ? -19.763 12.999 25.890 1.00 80.00 106 LYS A N 1
ATOM 845 C CA . LYS A 1 106 ? -19.258 14.231 26.522 1.00 80.00 106 LYS A CA 1
ATOM 846 C C . LYS A 1 106 ? -20.043 15.468 26.082 1.00 80.00 106 LYS A C 1
ATOM 848 O O . LYS A 1 106 ? -20.365 16.303 26.923 1.00 80.00 106 LYS A O 1
ATOM 853 N N . ARG A 1 107 ? -20.393 15.576 24.794 1.00 82.50 107 ARG A N 1
ATOM 854 C CA . ARG A 1 107 ? -21.227 16.678 24.279 1.00 82.50 107 ARG A CA 1
ATOM 855 C C . ARG A 1 107 ? -22.618 16.683 24.918 1.00 82.50 107 ARG A C 1
ATOM 857 O O . ARG A 1 107 ? -23.063 17.736 25.361 1.00 82.50 107 ARG A O 1
ATOM 864 N N . LYS A 1 108 ? -23.264 15.518 25.035 1.00 83.00 108 LYS A N 1
ATOM 865 C CA . LYS A 1 108 ? -24.576 15.374 25.695 1.00 83.00 108 LYS A CA 1
ATOM 866 C C . LYS A 1 108 ? -24.523 15.743 27.182 1.00 83.00 108 LYS A C 1
ATOM 868 O O . LYS A 1 108 ? -25.401 16.447 27.670 1.00 83.00 108 LYS A O 1
ATOM 873 N N . LEU A 1 109 ? -23.479 15.319 27.898 1.00 79.69 109 LEU A N 1
ATOM 874 C CA . LEU A 1 109 ? -23.276 15.680 29.307 1.00 79.69 109 LEU A CA 1
ATOM 875 C C . LEU A 1 109 ? -23.068 17.189 29.492 1.00 79.69 109 LEU A C 1
ATOM 877 O O . LEU A 1 109 ? -23.668 17.777 30.387 1.00 79.69 109 LEU A O 1
ATOM 881 N N . ALA A 1 110 ? -22.277 17.824 28.623 1.00 77.31 110 ALA A N 1
ATOM 882 C CA . ALA A 1 110 ? -22.053 19.268 28.661 1.00 77.31 110 ALA A CA 1
ATOM 883 C C . ALA A 1 110 ? -23.330 20.077 28.367 1.00 77.31 110 ALA A C 1
ATOM 885 O O . ALA A 1 110 ? -23.554 21.108 28.992 1.00 77.31 110 ALA A O 1
ATOM 886 N N . GLN A 1 111 ? -24.194 19.601 27.464 1.00 77.94 111 GLN A N 1
ATOM 887 C CA . GLN A 1 111 ? -25.480 20.246 27.155 1.00 77.94 111 GLN A CA 1
ATOM 888 C C . GLN A 1 111 ? -26.495 20.156 28.305 1.00 77.94 111 GLN A C 1
ATOM 890 O O . GLN A 1 111 ? -27.328 21.046 28.459 1.00 77.94 111 GLN A O 1
ATOM 895 N N . ASN A 1 112 ? -26.413 19.110 29.130 1.00 73.69 112 ASN A N 1
ATOM 896 C CA . ASN A 1 112 ? -27.292 18.916 30.286 1.00 73.69 112 ASN A CA 1
ATOM 897 C C . ASN A 1 112 ? -26.778 19.593 31.567 1.00 73.69 112 ASN A C 1
ATOM 899 O O . ASN A 1 112 ? -27.462 19.567 32.593 1.00 73.69 112 ASN A O 1
ATOM 903 N N . TYR A 1 113 ? -25.594 20.208 31.531 1.00 67.62 113 TYR A N 1
ATOM 904 C CA . TYR A 1 113 ? -25.045 20.928 32.672 1.00 67.62 113 TYR A CA 1
ATOM 905 C C . TYR A 1 113 ? -25.778 22.264 32.864 1.00 67.62 113 TYR A C 1
ATOM 907 O O . TYR A 1 113 ? -25.572 23.218 32.114 1.00 67.62 113 TYR A O 1
ATOM 915 N N . LYS A 1 114 ? -26.636 22.352 33.889 1.00 69.19 114 LYS A N 1
ATOM 916 C CA . LYS A 1 114 ? -27.169 23.631 34.380 1.00 69.19 114 LYS A CA 1
ATOM 917 C C . LYS A 1 114 ? -26.263 24.133 35.508 1.00 69.19 114 LYS A C 1
ATOM 919 O O . LYS A 1 114 ? -26.185 23.453 36.532 1.00 69.19 114 LYS A O 1
ATOM 924 N N . PRO A 1 115 ? -25.593 25.290 35.366 1.00 65.06 115 PRO A N 1
ATOM 925 C CA . PRO A 1 115 ? -24.818 25.848 36.463 1.00 65.06 115 PRO A CA 1
ATOM 926 C C . PRO A 1 115 ? -25.760 26.184 37.624 1.00 65.06 115 PRO A C 1
ATOM 928 O O . PRO A 1 115 ? -26.765 26.877 37.442 1.00 65.06 115 PRO A O 1
ATOM 931 N N . VAL A 1 116 ? -25.443 25.670 38.812 1.00 67.88 116 VAL A N 1
ATOM 932 C CA . VAL A 1 116 ? -26.119 26.056 40.052 1.00 67.88 116 VAL A CA 1
ATOM 933 C C . VAL A 1 116 ? -25.752 27.514 40.310 1.00 67.88 116 VAL A C 1
ATOM 935 O O . VAL A 1 116 ? -24.582 27.829 40.516 1.00 67.88 116 VAL A O 1
ATOM 938 N N . LYS A 1 117 ? -26.735 28.414 40.224 1.00 64.19 117 LYS A N 1
ATOM 939 C CA . LYS A 1 117 ? -26.551 29.806 40.642 1.00 64.19 117 LYS A CA 1
ATOM 940 C C . LYS A 1 117 ? -26.462 29.819 42.170 1.00 64.19 117 LYS A C 1
ATOM 942 O O . LYS A 1 117 ? -27.411 29.378 42.817 1.00 64.19 117 LYS A O 1
ATOM 947 N N . LEU A 1 118 ? -25.311 30.247 42.689 1.00 63.44 118 LEU A N 1
ATOM 948 C CA . LEU A 1 118 ? -25.108 30.600 44.097 1.00 63.44 118 LEU A CA 1
ATOM 949 C C . LEU A 1 118 ? -25.770 31.946 44.402 1.00 63.44 118 LEU A C 1
ATOM 951 O O . LEU A 1 118 ? -25.771 32.805 43.488 1.00 63.44 118 LEU A O 1
#

Sequence (118 aa):
MSALKRFELRRDLVTGKWHPTLPKDFQSVHAVEDASYIPRSKDRSQDPYFLEGPNEYSFALCGAKIKVVLAVEFRPVDTQACERCVMELAAINERYATMTKNAEQKRKLAQNYKPVKL

Organism: NCBI:txid1775880

Mean predicted aligned error: 7.88 Å

Secondary structure (DSSP, 8-s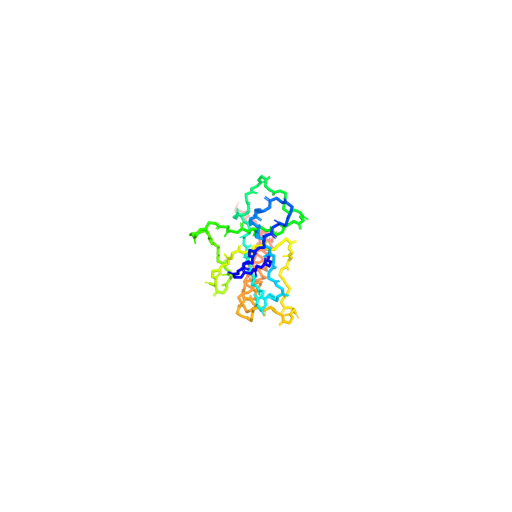tate):
-EEES--EEEE-TTT--EEEE--S--SSBEE-S--TTS-TTS-TTS-PEE--STT--EE-TTS-EESEE-SS---TTSTTB-HHHHHHHHHHHHHHHHHHHHHHHHHHHHHT------

Foldseek 3Di:
DKFAADWDWDQDPPVRDTDTHHDPDRQAIFADPDPVVPPPPDDLAAAKDFQPDPPRWDAGLLRRTTGIDGSDHQDLPDPRYDPSRNVSVVVVVVVVVVVVVVVVVVVVVVVPDDDDDD

Nearest PDB structures (foldseek):
  8s0a-assembly1_2  TM=3.389E-01  e=6.662E+00  Homo sapiens